Protein AF-K8PAM1-F1 (afdb_monomer_lite)

Radius of gyration: 13.12 Å; chains: 1; bounding box: 35×28×33 Å

Sequence (93 aa):
MTRKFITDLFTGKEHQSFTSREELIRAITANGFAPDTVHEVEAPAICNDVTDDIAWGVVEFRRADGDDLTDLERDFVEQTIGIEAARSSMEAA

Secondary structure (DSSP, 8-state):
---EEEEEETTEEEEEEESSHHHHHHHHHHHT---SEEEEEEETTEEEE-HHHHHHHHHHHHHHHTPPPPHHHHHHHHHHH-HHHHHHHHTT-

Structure (mmCIF, N/CA/C/O backbone):
data_AF-K8PAM1-F1
#
_entry.id   AF-K8PAM1-F1
#
loop_
_atom_site.group_PDB
_atom_site.id
_atom_site.type_symbol
_atom_site.label_atom_id
_atom_site.label_alt_id
_atom_site.label_comp_id
_atom_site.label_asym_id
_atom_site.label_entity_id
_atom_site.label_seq_id
_atom_site.pdbx_PDB_ins_code
_atom_site.Cartn_x
_atom_site.Cartn_y
_atom_site.Cartn_z
_atom_site.occupancy
_atom_site.B_iso_or_equiv
_atom_site.auth_seq_id
_atom_site.auth_comp_id
_atom_site.auth_asym_id
_atom_site.auth_atom_id
_atom_site.pdbx_PDB_model_num
ATOM 1 N N . MET A 1 1 ? 22.719 -1.855 -4.683 1.00 57.03 1 MET A N 1
ATOM 2 C CA . MET A 1 1 ? 21.731 -1.015 -5.393 1.00 57.03 1 MET A CA 1
ATOM 3 C C . MET A 1 1 ? 20.612 -0.722 -4.416 1.00 57.03 1 MET A C 1
ATOM 5 O O . MET A 1 1 ? 20.211 -1.641 -3.715 1.00 57.03 1 MET A O 1
ATOM 9 N N . THR A 1 2 ? 20.181 0.532 -4.300 1.00 57.97 2 THR A N 1
ATOM 10 C CA . THR A 1 2 ? 19.090 0.916 -3.392 1.00 57.97 2 THR A CA 1
ATOM 11 C C . THR A 1 2 ? 17.773 0.720 -4.131 1.00 57.97 2 THR A C 1
ATOM 13 O O . THR A 1 2 ? 17.551 1.400 -5.132 1.00 57.97 2 THR A O 1
ATOM 16 N N . ARG A 1 3 ? 16.944 -0.223 -3.673 1.00 72.25 3 ARG A N 1
ATOM 17 C CA . ARG A 1 3 ? 15.568 -0.403 -4.158 1.00 72.25 3 ARG A CA 1
ATOM 18 C C . ARG A 1 3 ? 14.773 0.872 -3.881 1.00 72.25 3 ARG A C 1
ATOM 20 O O . ARG A 1 3 ? 14.951 1.478 -2.825 1.00 72.25 3 ARG A O 1
ATOM 27 N N . LYS A 1 4 ? 13.953 1.308 -4.835 1.00 81.56 4 LYS A N 1
ATOM 28 C CA . LYS A 1 4 ? 13.082 2.482 -4.687 1.00 81.56 4 LYS A CA 1
ATOM 29 C C . LYS A 1 4 ? 11.655 2.101 -5.036 1.00 81.56 4 LYS A C 1
ATOM 31 O O . LYS A 1 4 ? 11.456 1.344 -5.975 1.00 81.56 4 LYS A O 1
ATOM 36 N N . PHE A 1 5 ? 10.689 2.661 -4.325 1.00 80.38 5 PHE A N 1
ATOM 37 C CA . PHE A 1 5 ? 9.271 2.510 -4.633 1.00 80.38 5 PHE A CA 1
ATOM 38 C C . PHE A 1 5 ? 8.760 3.831 -5.183 1.00 80.38 5 PHE A C 1
ATOM 40 O O . PHE A 1 5 ? 9.028 4.879 -4.599 1.00 80.38 5 PHE A O 1
ATOM 47 N N . ILE A 1 6 ? 8.078 3.791 -6.317 1.00 82.25 6 ILE A N 1
ATOM 48 C CA . ILE A 1 6 ? 7.451 4.951 -6.942 1.00 82.25 6 ILE A CA 1
ATOM 49 C C . ILE A 1 6 ? 5.954 4.706 -6.936 1.00 82.25 6 ILE A C 1
ATOM 51 O O . ILE A 1 6 ? 5.507 3.619 -7.287 1.00 82.25 6 ILE A O 1
ATOM 55 N N . THR A 1 7 ? 5.201 5.707 -6.519 1.00 79.56 7 THR A N 1
ATOM 56 C CA . THR A 1 7 ? 3.745 5.636 -6.432 1.00 79.56 7 THR A CA 1
ATOM 57 C C . THR A 1 7 ? 3.109 6.644 -7.369 1.00 79.56 7 THR A C 1
ATOM 59 O O . THR A 1 7 ? 3.561 7.796 -7.408 1.00 79.56 7 THR A O 1
ATOM 62 N N . ASP A 1 8 ? 2.026 6.244 -8.021 1.00 74.00 8 ASP A N 1
ATOM 63 C CA . ASP A 1 8 ? 1.140 7.156 -8.742 1.00 74.00 8 ASP A CA 1
ATOM 64 C C . ASP A 1 8 ? -0.104 7.431 -7.884 1.00 74.00 8 ASP A C 1
ATOM 66 O O . ASP A 1 8 ? -0.621 6.527 -7.233 1.00 74.00 8 ASP A O 1
ATOM 70 N N . LEU A 1 9 ? -0.562 8.685 -7.837 1.00 57.50 9 LEU A N 1
ATOM 71 C CA . LEU A 1 9 ? -1.769 9.104 -7.111 1.00 57.50 9 LEU A CA 1
ATOM 72 C C . LEU A 1 9 ? -2.871 9.504 -8.106 1.00 57.50 9 LEU A C 1
ATOM 74 O O . LEU A 1 9 ? -2.582 10.220 -9.075 1.00 57.50 9 LEU A O 1
ATOM 78 N N . PHE A 1 10 ? -4.129 9.125 -7.844 1.00 48.50 10 PHE A N 1
ATOM 79 C CA . PHE A 1 10 ? -5.278 9.446 -8.702 1.00 48.50 10 PHE A CA 1
ATOM 80 C C . PHE A 1 10 ? -5.300 10.925 -9.132 1.00 48.50 10 PHE A C 1
ATOM 82 O O . PHE A 1 10 ? -5.391 11.860 -8.336 1.00 48.50 10 PHE A O 1
ATOM 89 N N . THR A 1 11 ? -5.293 11.142 -10.451 1.00 44.09 11 THR A N 1
ATOM 90 C CA . THR A 1 11 ? -5.501 12.422 -11.170 1.00 44.09 11 THR A CA 1
ATOM 91 C C . THR A 1 11 ? -4.493 13.566 -10.979 1.00 44.09 11 THR A C 1
ATOM 93 O O . THR A 1 11 ? -4.691 14.640 -11.555 1.00 44.09 11 THR A O 1
ATOM 96 N N . GLY A 1 12 ? -3.360 13.356 -10.311 1.00 43.69 12 GLY A N 1
ATOM 97 C CA . GLY A 1 12 ? -2.294 14.358 -10.212 1.00 43.69 12 GLY A CA 1
ATOM 98 C C . GLY A 1 12 ? -0.937 13.719 -10.456 1.00 43.69 12 GLY A C 1
ATOM 99 O O . GLY A 1 12 ? -0.567 12.805 -9.742 1.00 43.69 12 GLY A O 1
ATOM 100 N N . LYS A 1 13 ? -0.187 14.195 -11.456 1.00 50.75 13 LYS A N 1
ATOM 101 C CA . LYS A 1 13 ? 1.121 13.671 -11.917 1.00 50.75 13 LYS A CA 1
ATOM 102 C C . LYS A 1 13 ? 2.272 13.775 -10.891 1.00 50.75 13 LYS A C 1
ATOM 104 O O . LYS A 1 13 ? 3.426 13.964 -11.275 1.00 50.75 13 LYS A O 1
ATOM 109 N N . GLU A 1 14 ? 1.974 13.748 -9.600 1.00 60.56 14 GLU A N 1
ATOM 110 C CA . GLU A 1 14 ? 2.955 13.804 -8.528 1.00 60.56 14 GLU A CA 1
ATOM 111 C C . GLU A 1 14 ? 3.393 12.387 -8.173 1.00 60.56 14 GLU A C 1
ATOM 113 O O . GLU A 1 14 ? 2.732 11.669 -7.430 1.00 60.56 14 GLU A O 1
ATOM 118 N N . HIS A 1 15 ? 4.539 11.993 -8.721 1.00 68.50 15 HIS A N 1
ATOM 119 C CA . HIS A 1 15 ? 5.225 10.782 -8.301 1.00 68.50 15 HIS A CA 1
ATOM 120 C C . HIS A 1 15 ? 5.918 11.048 -6.963 1.00 68.50 15 HIS A C 1
ATOM 122 O O . HIS A 1 15 ? 6.824 11.885 -6.886 1.00 68.50 15 HIS A O 1
ATOM 128 N N . GLN A 1 16 ? 5.532 10.318 -5.918 1.00 78.94 16 GLN A N 1
ATOM 129 C CA . GLN A 1 16 ? 6.340 10.224 -4.703 1.00 78.94 16 GLN A CA 1
ATOM 130 C C . GLN A 1 16 ? 7.265 9.014 -4.793 1.00 78.94 16 GLN A C 1
ATOM 132 O O . GLN A 1 16 ? 6.910 7.970 -5.340 1.00 78.94 16 GLN A O 1
ATOM 137 N N . SER A 1 17 ? 8.485 9.180 -4.283 1.00 83.12 17 SER A N 1
ATOM 138 C CA . SER A 1 17 ? 9.479 8.114 -4.238 1.00 83.12 17 SER A CA 1
ATOM 139 C C . SER A 1 17 ? 9.832 7.783 -2.799 1.00 83.12 17 SER A C 1
ATOM 141 O O . SER A 1 17 ? 10.250 8.671 -2.057 1.00 83.12 17 SER A O 1
ATOM 143 N N . PHE A 1 18 ? 9.765 6.506 -2.457 1.00 86.12 18 PHE A N 1
ATOM 144 C CA . PHE A 1 18 ? 10.134 5.967 -1.157 1.00 86.12 18 PHE A CA 1
ATOM 145 C C . PHE A 1 18 ? 11.384 5.103 -1.287 1.00 86.12 18 PHE A C 1
ATOM 147 O O . PHE A 1 18 ? 11.651 4.493 -2.330 1.00 86.12 18 PHE A O 1
ATOM 154 N N . THR A 1 19 ? 12.180 5.054 -0.224 1.00 86.19 19 THR A N 1
ATOM 155 C CA . THR A 1 19 ? 13.451 4.312 -0.209 1.00 86.19 19 THR A CA 1
ATOM 156 C C . THR A 1 19 ? 13.331 2.932 0.429 1.00 86.19 19 THR A C 1
ATOM 158 O O . THR A 1 19 ? 14.266 2.135 0.362 1.00 86.19 19 THR A O 1
ATOM 161 N N . SER A 1 20 ? 12.174 2.626 1.022 1.00 87.00 20 SER A N 1
ATOM 162 C CA . SER A 1 20 ? 11.853 1.309 1.562 1.00 87.00 20 SER A CA 1
ATOM 163 C C . SER A 1 20 ? 10.348 1.037 1.549 1.00 87.00 20 SER A C 1
ATOM 165 O O . SER A 1 20 ? 9.537 1.962 1.557 1.00 87.00 20 SER A O 1
ATOM 167 N N . ARG A 1 21 ? 9.982 -0.251 1.576 1.00 86.62 21 ARG A N 1
ATOM 168 C CA . ARG A 1 21 ? 8.588 -0.709 1.695 1.00 86.62 21 ARG A CA 1
ATOM 169 C C . ARG A 1 21 ? 7.941 -0.226 2.996 1.00 86.62 21 ARG A C 1
ATOM 171 O O . ARG A 1 21 ? 6.793 0.196 2.989 1.00 86.62 21 ARG A O 1
ATOM 178 N N . GLU A 1 22 ? 8.683 -0.263 4.099 1.00 87.75 22 GLU A N 1
ATOM 179 C CA . GLU A 1 22 ? 8.180 0.160 5.409 1.00 87.75 22 GLU A CA 1
ATOM 180 C C . GLU A 1 22 ? 7.848 1.658 5.440 1.00 87.75 22 GLU A C 1
ATOM 182 O O . GLU A 1 22 ? 6.825 2.054 5.990 1.00 87.75 22 GLU A O 1
ATOM 187 N N . GLU A 1 23 ? 8.682 2.490 4.812 1.00 88.25 23 GLU A N 1
ATOM 188 C CA . GLU A 1 23 ? 8.436 3.929 4.684 1.00 88.25 23 GLU A CA 1
ATOM 189 C C . GLU A 1 23 ? 7.141 4.212 3.911 1.00 88.25 23 GLU A C 1
ATOM 191 O O . GLU A 1 23 ? 6.333 5.024 4.357 1.00 88.25 23 GLU A O 1
ATOM 196 N N . LEU A 1 24 ? 6.914 3.498 2.804 1.00 88.06 24 LEU A N 1
ATOM 197 C CA . LEU A 1 24 ? 5.688 3.605 2.015 1.00 88.06 24 LEU A CA 1
ATOM 198 C C . LEU A 1 24 ? 4.451 3.175 2.816 1.00 88.06 24 LEU A C 1
ATOM 200 O O . LEU A 1 24 ? 3.476 3.919 2.871 1.00 88.06 24 LEU A O 1
ATOM 204 N N . ILE A 1 25 ? 4.492 2.012 3.474 1.00 87.56 25 ILE A N 1
ATOM 205 C CA . ILE A 1 25 ? 3.363 1.526 4.286 1.00 87.56 25 ILE A CA 1
ATOM 206 C C . ILE A 1 25 ? 3.041 2.528 5.396 1.00 87.56 25 ILE A C 1
ATOM 208 O O . ILE A 1 25 ? 1.883 2.885 5.579 1.00 87.56 25 ILE A O 1
ATOM 212 N N . ARG A 1 26 ? 4.056 3.055 6.090 1.00 86.81 26 ARG A N 1
ATOM 213 C CA . ARG A 1 26 ? 3.851 4.096 7.107 1.00 86.81 26 ARG A CA 1
ATOM 214 C C . ARG A 1 26 ? 3.280 5.381 6.518 1.00 86.81 26 ARG A C 1
ATOM 216 O O . ARG A 1 26 ? 2.481 6.032 7.178 1.00 86.81 26 ARG A O 1
ATOM 223 N N . ALA A 1 27 ? 3.682 5.778 5.312 1.00 85.31 27 ALA A N 1
ATOM 224 C CA . ALA A 1 27 ? 3.115 6.954 4.660 1.00 85.31 27 ALA A CA 1
ATOM 225 C C . ALA A 1 27 ? 1.621 6.762 4.363 1.00 85.31 27 ALA A C 1
ATOM 227 O O . ALA A 1 27 ? 0.838 7.671 4.644 1.00 85.31 27 ALA A O 1
ATOM 228 N N . ILE A 1 28 ? 1.237 5.570 3.888 1.00 85.31 28 ILE A N 1
ATOM 229 C CA . ILE A 1 28 ? -0.162 5.181 3.677 1.00 85.31 28 ILE A CA 1
ATOM 230 C C . ILE A 1 28 ? -0.941 5.283 4.989 1.00 85.31 28 ILE A C 1
ATOM 232 O O . ILE A 1 28 ? -1.937 6.005 5.067 1.00 85.31 28 ILE A O 1
ATOM 236 N N . THR A 1 29 ? -0.437 4.635 6.042 1.00 82.88 29 THR A N 1
ATOM 237 C CA . THR A 1 29 ? -1.187 4.468 7.291 1.00 82.88 29 THR A CA 1
ATOM 238 C C . THR A 1 29 ? -1.178 5.686 8.215 1.00 82.88 29 THR A C 1
ATOM 240 O O . THR A 1 29 ? -2.118 5.880 8.987 1.00 82.88 29 THR A O 1
ATOM 243 N N . ALA A 1 30 ? -0.148 6.536 8.150 1.00 82.38 30 ALA A N 1
ATOM 244 C CA . ALA A 1 30 ? -0.011 7.701 9.028 1.00 82.38 30 ALA A CA 1
ATOM 245 C C . ALA A 1 30 ? -0.570 9.002 8.432 1.00 82.38 30 ALA A C 1
ATOM 247 O O . ALA A 1 30 ? -1.032 9.857 9.185 1.00 82.38 30 ALA A O 1
ATOM 248 N N . ASN A 1 31 ? -0.513 9.177 7.106 1.00 70.06 31 ASN A N 1
ATOM 249 C CA . ASN A 1 31 ? -0.832 10.457 6.459 1.00 70.06 31 ASN A CA 1
ATOM 250 C C . ASN A 1 31 ? -2.101 10.423 5.592 1.00 70.06 31 ASN A C 1
ATOM 252 O O . ASN A 1 31 ? -2.429 11.441 4.984 1.00 70.06 31 ASN A O 1
ATOM 256 N N . GLY A 1 32 ? -2.811 9.289 5.520 1.00 67.69 32 GLY A N 1
ATOM 257 C CA . GLY A 1 32 ? -3.988 9.147 4.653 1.00 67.69 32 GLY A CA 1
ATOM 258 C C . GLY A 1 32 ? -3.620 9.191 3.168 1.00 67.69 32 GLY A C 1
ATOM 259 O O . GLY A 1 32 ? -4.300 9.828 2.368 1.00 67.69 32 GLY A O 1
ATOM 260 N N . PHE A 1 33 ? -2.497 8.567 2.819 1.00 76.38 33 PHE A N 1
ATOM 261 C CA . PHE A 1 33 ? -1.976 8.493 1.459 1.00 76.38 33 PHE A CA 1
ATOM 262 C C . PHE A 1 33 ? -2.456 7.190 0.804 1.00 76.38 33 PHE A C 1
ATOM 264 O O . PHE A 1 33 ? -2.176 6.116 1.318 1.00 76.38 33 PHE A O 1
ATOM 271 N N . ALA A 1 34 ? -3.170 7.266 -0.318 1.00 77.25 34 ALA A N 1
ATOM 272 C CA . ALA A 1 34 ? -3.690 6.097 -1.031 1.00 77.25 34 ALA A CA 1
ATOM 273 C C . ALA A 1 34 ? -3.140 6.095 -2.467 1.00 77.25 34 ALA A C 1
ATOM 275 O O . ALA A 1 34 ? -3.612 6.888 -3.283 1.00 77.25 34 ALA A O 1
ATOM 276 N N . PRO A 1 35 ? -2.097 5.298 -2.765 1.00 79.00 35 PRO A N 1
ATOM 277 C CA . PRO A 1 35 ? -1.561 5.192 -4.116 1.00 79.00 35 PRO A CA 1
ATOM 278 C C . PRO A 1 35 ? -2.484 4.358 -5.011 1.00 79.00 35 PRO A C 1
ATOM 280 O O . PRO A 1 35 ? -3.089 3.401 -4.544 1.00 79.00 35 PRO A O 1
ATOM 283 N N . ASP A 1 36 ? -2.535 4.675 -6.302 1.00 79.38 36 ASP A N 1
ATOM 284 C CA . ASP A 1 36 ? -3.265 3.877 -7.300 1.00 79.38 36 ASP A CA 1
ATOM 285 C C . ASP A 1 36 ? -2.437 2.660 -7.702 1.00 79.38 36 ASP A C 1
ATOM 287 O O . ASP A 1 36 ? -2.921 1.534 -7.764 1.00 79.38 36 ASP A O 1
ATOM 291 N N . THR A 1 37 ? -1.162 2.917 -7.993 1.00 82.31 37 THR A N 1
ATOM 292 C CA . THR A 1 37 ? -0.177 1.917 -8.381 1.00 82.31 37 THR A CA 1
ATOM 293 C C . THR A 1 37 ? 1.114 2.156 -7.623 1.00 82.31 37 THR A C 1
ATOM 295 O O . THR A 1 37 ? 1.520 3.292 -7.342 1.00 82.31 37 THR A O 1
ATOM 298 N N . VAL A 1 38 ? 1.787 1.058 -7.296 1.00 86.00 38 VAL A N 1
ATOM 299 C CA . VAL A 1 38 ? 3.113 1.064 -6.700 1.00 86.00 38 VAL A CA 1
ATOM 300 C C . VAL A 1 38 ? 4.063 0.266 -7.570 1.00 86.00 38 VAL A C 1
ATOM 302 O O . VAL A 1 38 ? 3.871 -0.916 -7.843 1.00 86.00 38 VAL A O 1
ATOM 305 N N . HIS A 1 39 ? 5.159 0.913 -7.928 1.00 87.25 39 HIS A N 1
ATOM 306 C CA . HIS A 1 39 ? 6.217 0.350 -8.735 1.00 87.25 39 HIS A CA 1
ATOM 307 C C . HIS A 1 39 ? 7.513 0.228 -7.936 1.00 87.25 39 HIS A C 1
ATOM 309 O O . HIS A 1 39 ? 8.068 1.226 -7.474 1.00 87.25 39 HIS A O 1
ATOM 315 N N . GLU A 1 40 ? 8.040 -0.988 -7.801 1.00 88.38 40 GLU A N 1
ATOM 316 C CA . GLU A 1 40 ? 9.387 -1.216 -7.283 1.00 88.38 40 GLU A CA 1
ATOM 317 C C . GLU A 1 40 ? 10.408 -1.118 -8.421 1.00 88.38 40 GLU A C 1
ATOM 319 O O . GLU A 1 40 ? 10.379 -1.876 -9.392 1.00 88.38 40 GLU A O 1
ATOM 324 N N . VAL A 1 41 ? 11.347 -0.189 -8.276 1.00 84.94 41 VAL A N 1
ATOM 325 C CA . VAL A 1 41 ? 12.461 0.033 -9.193 1.00 84.94 41 VAL A CA 1
ATOM 326 C C . VAL A 1 41 ? 13.725 -0.567 -8.588 1.00 84.94 41 VAL A C 1
ATOM 328 O O . VAL A 1 41 ? 14.334 -0.005 -7.670 1.00 84.94 41 VAL A O 1
ATOM 331 N N . GLU A 1 42 ? 14.150 -1.707 -9.128 1.00 77.44 42 GLU A N 1
ATOM 332 C CA . GLU A 1 42 ? 15.420 -2.343 -8.756 1.00 77.44 42 GLU A CA 1
ATOM 333 C C . GLU A 1 42 ? 16.599 -1.775 -9.564 1.00 77.44 42 GLU A C 1
ATOM 335 O O . GLU A 1 42 ? 17.714 -1.638 -9.053 1.00 77.44 42 GLU A O 1
ATOM 340 N N . ALA A 1 43 ? 16.346 -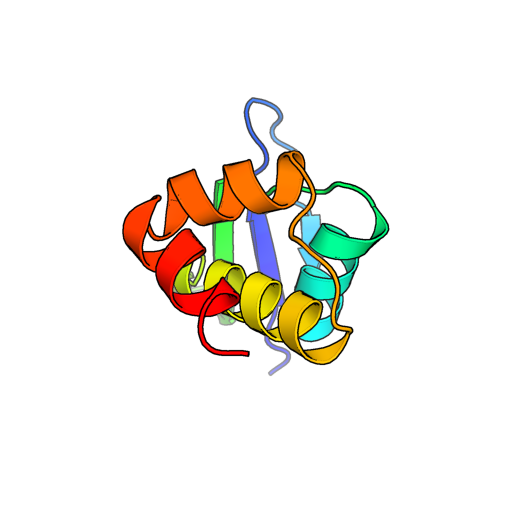1.401 -10.822 1.00 73.50 43 ALA A N 1
ATOM 341 C CA . AL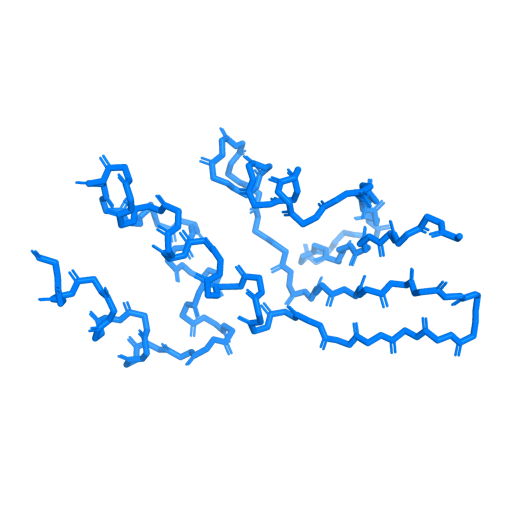A A 1 43 ? 17.300 -0.782 -11.737 1.00 73.50 43 ALA A CA 1
ATOM 342 C C . ALA A 1 43 ? 16.559 0.118 -12.746 1.00 73.50 43 ALA A C 1
ATOM 344 O O . ALA A 1 43 ? 15.367 -0.078 -12.954 1.00 73.50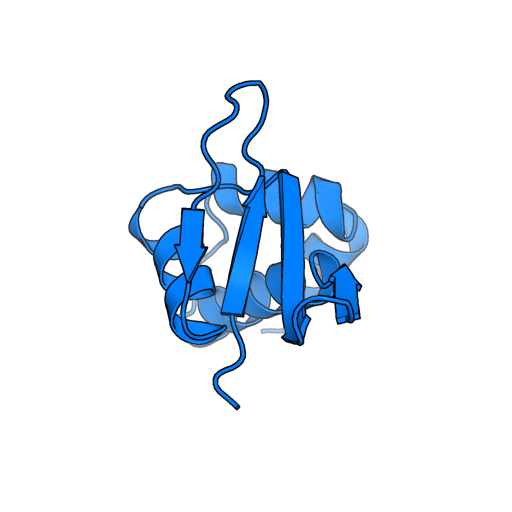 43 ALA A O 1
ATOM 345 N N . PRO A 1 44 ? 17.231 1.055 -13.446 1.00 67.38 44 PRO A N 1
ATOM 346 C CA . PRO A 1 44 ? 16.573 1.992 -14.371 1.00 67.38 44 PRO A CA 1
ATOM 347 C C . PRO A 1 44 ? 15.722 1.359 -15.487 1.00 67.38 44 PRO A C 1
ATOM 349 O O . PRO A 1 44 ? 14.925 2.056 -16.101 1.00 67.38 44 PRO A O 1
ATOM 352 N N . ALA A 1 45 ? 15.903 0.066 -15.766 1.00 70.81 45 ALA A N 1
ATOM 353 C CA . ALA A 1 45 ? 15.149 -0.687 -16.769 1.00 70.81 45 ALA A CA 1
ATOM 354 C C . ALA A 1 45 ? 14.293 -1.825 -16.176 1.00 70.81 45 ALA A C 1
ATOM 356 O O . ALA A 1 45 ? 13.666 -2.559 -16.934 1.00 70.81 45 ALA A O 1
ATOM 357 N N . ILE A 1 46 ? 14.292 -2.001 -14.849 1.00 76.38 46 ILE A N 1
ATOM 358 C CA . ILE A 1 46 ? 13.547 -3.058 -14.156 1.00 76.38 46 ILE A CA 1
ATOM 359 C C . ILE A 1 46 ? 12.581 -2.385 -13.188 1.00 76.38 46 ILE A C 1
ATOM 361 O O . ILE A 1 46 ? 12.999 -1.802 -12.185 1.00 76.38 46 ILE A O 1
ATOM 365 N N . CYS A 1 47 ? 11.302 -2.473 -13.533 1.00 83.19 47 CYS A N 1
ATOM 366 C CA . CYS A 1 47 ? 10.186 -1.926 -12.788 1.00 83.19 47 CYS A CA 1
ATOM 367 C C . CYS A 1 47 ? 9.149 -3.038 -12.614 1.00 83.19 47 CYS A C 1
ATOM 369 O O . CYS A 1 47 ? 8.703 -3.604 -13.614 1.00 83.19 47 CYS A O 1
ATOM 371 N N . ASN A 1 48 ? 8.803 -3.355 -11.369 1.00 85.12 48 ASN A N 1
ATOM 372 C CA . ASN A 1 48 ? 7.783 -4.346 -11.041 1.00 85.12 48 ASN A CA 1
ATOM 373 C C . ASN A 1 48 ? 6.582 -3.636 -10.426 1.00 85.12 48 ASN A C 1
ATOM 375 O O . ASN A 1 48 ? 6.752 -2.805 -9.536 1.00 85.12 48 ASN A O 1
ATOM 379 N N . ASP A 1 49 ? 5.379 -3.963 -10.886 1.00 87.19 49 ASP A N 1
ATOM 380 C CA . ASP A 1 49 ? 4.163 -3.604 -10.163 1.00 87.19 49 ASP A CA 1
ATOM 381 C C . ASP A 1 49 ? 4.088 -4.456 -8.890 1.00 87.19 49 ASP A C 1
ATOM 383 O O . ASP A 1 49 ? 4.134 -5.685 -8.950 1.00 87.19 49 ASP A O 1
ATOM 387 N N . VAL A 1 50 ? 4.063 -3.783 -7.746 1.00 88.75 50 VAL A N 1
ATOM 388 C CA . VAL A 1 50 ? 4.026 -4.383 -6.409 1.00 88.75 50 VAL A CA 1
ATOM 389 C C . VAL A 1 50 ? 2.825 -3.869 -5.617 1.00 88.75 50 VAL A C 1
ATOM 391 O O . VAL A 1 50 ? 2.831 -3.933 -4.390 1.00 88.75 50 VAL A O 1
ATOM 394 N N . THR A 1 51 ? 1.812 -3.323 -6.292 1.00 88.75 51 THR A N 1
ATOM 395 C CA . THR A 1 51 ? 0.649 -2.697 -5.646 1.00 88.75 51 THR A CA 1
ATOM 396 C C . THR A 1 51 ? -0.046 -3.675 -4.696 1.00 88.75 51 THR A C 1
ATOM 398 O O . THR A 1 51 ? -0.227 -3.353 -3.521 1.00 88.75 51 THR A O 1
ATOM 401 N N . ASP A 1 52 ? -0.306 -4.904 -5.152 1.00 86.44 52 ASP A N 1
ATOM 402 C CA . ASP A 1 52 ? -0.906 -5.978 -4.349 1.00 86.44 52 ASP A CA 1
ATOM 403 C C . ASP A 1 52 ? -0.087 -6.295 -3.092 1.00 86.44 52 ASP A C 1
ATOM 405 O O . ASP A 1 52 ? -0.630 -6.364 -1.989 1.00 86.44 52 ASP A O 1
ATOM 409 N N . ASP A 1 53 ? 1.233 -6.442 -3.235 1.00 86.69 53 ASP A N 1
ATOM 410 C CA . ASP A 1 53 ? 2.135 -6.707 -2.111 1.00 86.69 53 ASP A CA 1
ATOM 411 C C . ASP A 1 53 ? 2.076 -5.593 -1.055 1.00 86.69 53 ASP A C 1
ATOM 413 O O . ASP A 1 53 ? 2.190 -5.850 0.146 1.00 86.69 53 ASP A O 1
ATOM 417 N N . ILE A 1 54 ? 1.944 -4.339 -1.493 1.00 89.69 54 ILE A N 1
ATOM 418 C CA . ILE A 1 54 ? 1.847 -3.190 -0.590 1.00 89.69 54 ILE A CA 1
ATOM 419 C C . ILE A 1 54 ? 0.486 -3.149 0.097 1.00 89.69 54 ILE A C 1
ATOM 421 O O . ILE A 1 54 ? 0.445 -2.912 1.304 1.00 89.69 54 ILE A O 1
ATOM 425 N N . ALA A 1 55 ? -0.603 -3.424 -0.624 1.00 88.19 55 ALA A N 1
ATOM 426 C CA . ALA A 1 55 ? -1.933 -3.543 -0.033 1.00 88.19 55 ALA A CA 1
ATOM 427 C C . ALA A 1 55 ? -1.953 -4.606 1.075 1.00 88.19 55 ALA A C 1
ATOM 429 O O . ALA A 1 55 ? -2.435 -4.336 2.177 1.00 88.19 55 ALA A O 1
ATOM 430 N N . TRP A 1 56 ? -1.328 -5.765 0.844 1.00 87.75 56 TRP A N 1
ATOM 431 C CA . TRP A 1 56 ? -1.136 -6.778 1.884 1.00 87.75 56 TRP A CA 1
ATOM 432 C C . TRP A 1 56 ? -0.331 -6.261 3.077 1.00 87.75 56 TRP A C 1
ATOM 434 O O . TRP A 1 56 ? -0.744 -6.450 4.220 1.00 87.75 56 TRP A O 1
ATOM 444 N N . GLY A 1 57 ? 0.763 -5.539 2.831 1.00 88.44 57 GLY A N 1
ATOM 445 C CA . GLY A 1 57 ? 1.567 -4.942 3.897 1.00 88.44 57 GLY A CA 1
ATOM 446 C C . GLY A 1 57 ? 0.801 -3.937 4.769 1.00 88.44 57 GLY A C 1
ATOM 447 O O . GLY A 1 57 ? 1.037 -3.873 5.974 1.00 88.44 57 GLY A O 1
ATOM 448 N N . VAL A 1 58 ? -0.140 -3.179 4.196 1.00 87.50 58 VAL A N 1
ATOM 449 C CA . VAL A 1 58 ? -1.020 -2.260 4.946 1.00 87.50 58 VAL A CA 1
ATOM 450 C C . VAL A 1 58 ? -1.970 -3.034 5.863 1.00 87.50 58 VAL A C 1
ATOM 452 O O . VAL A 1 58 ? -2.106 -2.686 7.039 1.00 87.50 58 VAL A O 1
ATOM 455 N N . VAL A 1 59 ? -2.580 -4.111 5.358 1.00 86.88 59 VAL A N 1
ATOM 456 C CA . VAL A 1 59 ? -3.452 -4.994 6.151 1.00 86.88 59 VAL A CA 1
ATOM 457 C C . VAL A 1 59 ? -2.680 -5.629 7.307 1.00 86.88 59 VAL A C 1
ATOM 459 O O . VAL A 1 59 ? -3.132 -5.590 8.451 1.00 86.88 59 VAL A O 1
ATOM 462 N N . GLU A 1 60 ? -1.497 -6.184 7.033 1.00 87.50 60 GLU A N 1
ATOM 463 C CA . GLU A 1 60 ? -0.646 -6.798 8.058 1.00 87.50 60 GLU A CA 1
ATOM 464 C C . GLU A 1 60 ? -0.215 -5.789 9.128 1.00 87.50 60 GLU A C 1
ATOM 466 O O . GLU A 1 60 ? -0.208 -6.123 10.315 1.00 87.50 60 GLU A O 1
ATOM 471 N N . PHE A 1 61 ? 0.098 -4.552 8.729 1.00 88.00 61 PHE A N 1
ATOM 472 C CA . PHE A 1 61 ? 0.469 -3.486 9.655 1.00 88.00 61 PHE A CA 1
ATOM 473 C C . PHE A 1 61 ? -0.668 -3.155 10.630 1.00 88.00 61 PHE A C 1
ATOM 475 O O . PHE A 1 61 ? -0.454 -3.169 11.840 1.00 88.00 61 PHE A O 1
ATOM 482 N N . ARG A 1 62 ? -1.884 -2.910 10.122 1.00 86.81 62 ARG A N 1
ATOM 483 C CA . ARG A 1 62 ? -3.060 -2.603 10.959 1.00 86.81 62 ARG A CA 1
ATOM 484 C C . ARG A 1 62 ? -3.427 -3.758 11.882 1.00 86.81 62 ARG A C 1
ATOM 486 O O . ARG A 1 62 ? -3.644 -3.553 13.073 1.00 86.81 62 ARG A O 1
ATOM 493 N 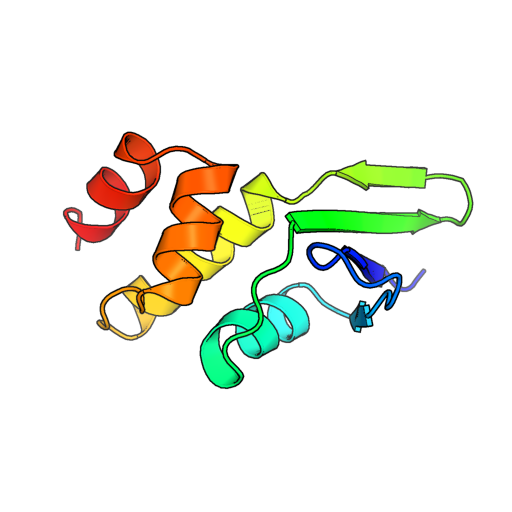N . ARG A 1 63 ? -3.371 -4.988 11.364 1.00 85.06 63 ARG A N 1
ATOM 494 C CA . ARG A 1 63 ? -3.587 -6.198 12.163 1.00 85.06 63 ARG A CA 1
ATOM 495 C C . ARG A 1 63 ? -2.574 -6.340 13.301 1.00 85.06 63 ARG A C 1
ATOM 497 O O . ARG A 1 63 ? -2.953 -6.763 14.388 1.00 85.06 63 ARG A O 1
ATOM 504 N N . ALA A 1 64 ? -1.305 -6.010 13.065 1.00 86.12 64 ALA A N 1
ATOM 505 C CA . ALA A 1 64 ? -0.274 -6.052 14.101 1.00 86.12 64 ALA A CA 1
ATOM 506 C C . ALA A 1 64 ? -0.485 -4.987 15.192 1.00 86.12 64 ALA A C 1
ATOM 508 O O . ALA A 1 64 ? -0.124 -5.231 16.343 1.00 86.12 64 ALA A O 1
ATOM 509 N N . ASP A 1 65 ? -1.080 -3.844 14.840 1.00 85.50 65 ASP A N 1
ATOM 510 C CA . ASP A 1 65 ? -1.440 -2.771 15.778 1.00 85.50 65 ASP A CA 1
ATOM 511 C C .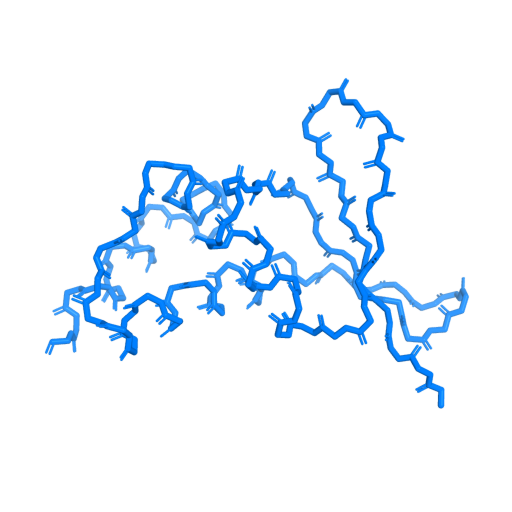 ASP A 1 65 ? -2.752 -3.069 16.537 1.00 85.50 65 ASP A C 1
ATOM 513 O O . ASP A 1 65 ? -2.985 -2.544 17.624 1.00 85.50 65 ASP A O 1
ATOM 517 N N . GLY A 1 66 ? -3.583 -3.974 16.004 1.00 84.62 66 GLY A N 1
ATOM 518 C CA . GLY A 1 66 ? -4.897 -4.326 16.555 1.00 84.62 66 GLY A CA 1
ATOM 519 C C . GLY A 1 66 ? -6.010 -3.351 16.163 1.00 84.62 66 GLY A C 1
ATOM 520 O O . GLY A 1 66 ? -7.082 -3.381 16.767 1.00 84.62 66 GLY A O 1
ATOM 521 N N . ASP A 1 67 ? -5.753 -2.512 15.161 1.00 84.00 67 ASP A N 1
ATOM 522 C CA . ASP A 1 67 ? -6.664 -1.482 14.674 1.00 84.00 67 ASP A CA 1
ATOM 523 C C . ASP A 1 67 ? -7.339 -1.896 13.362 1.00 84.00 67 ASP A C 1
ATOM 525 O O . ASP A 1 67 ? -6.774 -2.622 12.540 1.00 84.00 67 ASP A O 1
ATOM 529 N N . ASP A 1 68 ? -8.542 -1.369 13.134 1.00 85.19 68 ASP A N 1
ATOM 530 C CA . ASP A 1 68 ? -9.237 -1.497 11.856 1.00 85.19 68 ASP A CA 1
ATOM 531 C C . ASP A 1 68 ? -8.612 -0.618 10.761 1.00 85.19 68 ASP A C 1
ATOM 533 O O . ASP A 1 68 ? -8.044 0.444 11.026 1.00 85.19 68 ASP A O 1
ATOM 537 N N . LEU A 1 69 ? -8.785 -1.030 9.500 1.00 84.75 69 LEU A N 1
ATOM 538 C CA . LEU A 1 69 ? -8.493 -0.173 8.348 1.00 84.75 69 LEU A CA 1
ATOM 539 C C . LEU A 1 69 ? -9.398 1.062 8.372 1.00 84.75 69 LEU A C 1
ATOM 541 O O . LEU A 1 69 ? -10.632 0.943 8.430 1.00 84.75 69 LEU A O 1
ATOM 545 N N . THR A 1 70 ? -8.778 2.232 8.239 1.00 86.56 70 THR A N 1
ATOM 546 C CA . THR A 1 70 ? -9.468 3.494 7.953 1.00 86.56 70 THR A CA 1
ATOM 547 C C . THR A 1 70 ? -10.150 3.439 6.585 1.00 86.56 70 THR A C 1
ATOM 549 O O . THR A 1 70 ? -9.813 2.605 5.747 1.00 86.56 70 THR A O 1
ATOM 552 N N . ASP A 1 71 ? -11.092 4.347 6.325 1.00 84.50 71 ASP A N 1
ATOM 553 C CA . ASP A 1 71 ? -11.839 4.364 5.060 1.00 84.50 71 ASP A CA 1
ATOM 554 C C . ASP A 1 71 ? -10.927 4.480 3.826 1.00 84.50 71 ASP A C 1
ATOM 556 O O . ASP A 1 71 ? -11.172 3.814 2.825 1.00 84.50 71 ASP A O 1
ATOM 560 N N . LEU A 1 72 ? -9.847 5.267 3.906 1.00 84.06 72 LEU A N 1
ATOM 561 C CA . LEU A 1 72 ? -8.889 5.440 2.805 1.00 84.06 72 LEU A CA 1
ATOM 562 C C . LEU A 1 72 ? -8.010 4.204 2.586 1.00 84.06 72 LEU A C 1
ATOM 564 O O . LEU A 1 72 ? -7.782 3.800 1.451 1.00 84.06 72 LEU A O 1
ATOM 568 N N . GLU A 1 73 ? -7.522 3.589 3.663 1.00 85.94 73 GLU A N 1
ATOM 569 C CA . GLU A 1 73 ? -6.740 2.351 3.560 1.00 85.94 73 GLU A CA 1
ATOM 570 C C . GLU A 1 73 ? -7.605 1.209 3.041 1.00 85.94 73 GLU A C 1
ATOM 572 O O . GLU A 1 73 ? -7.158 0.406 2.229 1.00 85.94 73 GLU A O 1
ATOM 577 N N . ARG A 1 74 ? -8.858 1.152 3.496 1.00 86.12 74 ARG A N 1
ATOM 578 C CA . ARG A 1 74 ? -9.842 0.190 3.023 1.00 86.12 74 ARG A CA 1
ATOM 579 C C . ARG A 1 74 ? -10.113 0.385 1.541 1.00 86.12 74 ARG A C 1
ATOM 581 O O . ARG A 1 74 ? -10.046 -0.596 0.821 1.00 86.12 74 ARG A O 1
ATOM 588 N N . ASP A 1 75 ? -10.351 1.610 1.081 1.00 84.81 75 ASP A N 1
ATOM 589 C CA . ASP A 1 75 ? -10.555 1.891 -0.344 1.00 84.81 75 ASP A CA 1
ATOM 590 C C . ASP A 1 75 ? -9.346 1.440 -1.182 1.00 84.81 75 ASP A C 1
ATOM 592 O O . ASP A 1 75 ? -9.512 0.692 -2.142 1.00 84.81 75 ASP A O 1
ATOM 596 N N . PHE A 1 76 ? -8.121 1.767 -0.755 1.00 85.19 76 PHE A N 1
ATOM 597 C CA . PHE A 1 76 ? -6.894 1.303 -1.415 1.00 85.19 76 PHE A CA 1
ATOM 598 C C . PHE A 1 76 ? -6.797 -0.231 -1.480 1.00 85.19 76 PHE A C 1
ATOM 600 O O . PHE A 1 76 ? -6.577 -0.810 -2.547 1.00 85.19 76 PHE A O 1
ATOM 607 N N . VAL A 1 77 ? -6.980 -0.910 -0.345 1.00 85.50 77 VAL A N 1
ATOM 608 C CA . VAL A 1 77 ? -6.877 -2.373 -0.259 1.00 85.50 77 VAL A CA 1
ATOM 609 C C . VAL A 1 77 ? -7.994 -3.044 -1.068 1.00 85.50 77 VAL A C 1
ATOM 611 O O . VAL A 1 77 ? -7.731 -3.987 -1.813 1.00 85.50 77 VAL A O 1
ATOM 614 N N . GLU A 1 78 ? -9.231 -2.558 -0.967 1.00 85.00 78 GLU A N 1
ATOM 615 C CA . GLU A 1 78 ? -10.388 -3.107 -1.678 1.00 85.00 78 GLU A CA 1
ATOM 616 C C . GLU A 1 78 ? -10.279 -2.912 -3.196 1.00 85.00 78 GLU A C 1
ATOM 618 O O . GLU A 1 78 ? -10.654 -3.820 -3.941 1.00 85.00 78 GLU A O 1
ATOM 623 N N . GLN A 1 79 ? -9.736 -1.782 -3.661 1.00 81.31 79 GLN A N 1
ATOM 624 C CA . GLN A 1 79 ? -9.479 -1.542 -5.085 1.00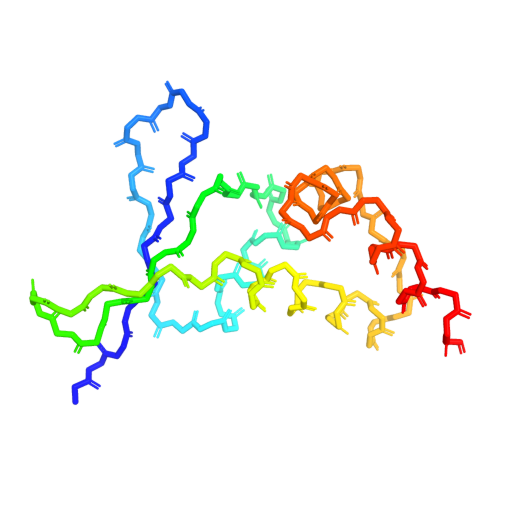 81.31 79 GLN A CA 1
ATOM 625 C C . GLN A 1 79 ? -8.340 -2.408 -5.635 1.00 81.31 79 GLN A C 1
ATOM 627 O O . GLN A 1 79 ? -8.399 -2.813 -6.795 1.00 81.31 79 GLN A O 1
ATOM 632 N N . THR A 1 80 ? -7.334 -2.709 -4.809 1.00 82.88 80 THR A N 1
ATOM 633 C CA . THR A 1 80 ? -6.133 -3.440 -5.235 1.00 82.88 80 THR A CA 1
ATOM 634 C C . THR A 1 80 ? -6.339 -4.955 -5.209 1.00 82.88 80 THR A C 1
ATOM 636 O O . THR A 1 80 ? -6.269 -5.617 -6.240 1.00 82.88 80 THR A O 1
ATOM 639 N N . ILE A 1 81 ? -6.633 -5.522 -4.034 1.00 79.94 81 ILE A N 1
ATOM 640 C CA . ILE A 1 81 ? -6.699 -6.981 -3.827 1.00 79.94 81 ILE A CA 1
ATOM 641 C C . ILE A 1 81 ? -8.137 -7.514 -3.734 1.00 79.94 81 ILE A C 1
ATOM 643 O O . ILE A 1 81 ? -8.352 -8.721 -3.603 1.00 79.94 81 ILE A O 1
ATOM 647 N N . GLY A 1 82 ? -9.134 -6.630 -3.827 1.00 74.25 82 GLY A N 1
ATOM 648 C CA . GLY A 1 82 ? -10.553 -6.967 -3.772 1.00 74.25 82 GLY A CA 1
ATOM 649 C C . GLY A 1 82 ? -11.139 -7.008 -2.354 1.00 74.25 82 GLY A C 1
ATOM 650 O O . GLY A 1 82 ? -10.481 -7.374 -1.378 1.00 74.25 82 GLY A O 1
ATOM 651 N N . ILE A 1 83 ? -12.437 -6.687 -2.256 1.00 62.28 83 ILE A N 1
ATOM 652 C CA . ILE A 1 83 ? -13.221 -6.634 -1.003 1.00 62.28 83 ILE A CA 1
ATOM 653 C C . ILE A 1 83 ? -13.120 -7.919 -0.169 1.00 62.28 83 ILE A C 1
ATOM 655 O O . ILE A 1 83 ? -13.055 -7.866 1.061 1.00 62.28 83 ILE A O 1
ATOM 659 N N . GLU A 1 84 ? -13.124 -9.084 -0.816 1.00 56.72 84 GLU A N 1
ATOM 660 C CA . GLU A 1 84 ? -13.138 -10.373 -0.115 1.00 56.72 84 GLU A CA 1
ATOM 661 C C . GLU A 1 84 ? -11.787 -10.687 0.551 1.00 56.72 84 GLU A C 1
ATOM 663 O O . GLU A 1 84 ? -11.762 -11.169 1.686 1.00 56.72 84 GLU A O 1
ATOM 668 N N . ALA A 1 85 ? -10.668 -10.337 -0.094 1.00 61.19 85 ALA A N 1
ATOM 669 C CA . ALA A 1 85 ? -9.328 -10.494 0.471 1.00 61.19 85 ALA A CA 1
ATOM 670 C C . ALA A 1 85 ? -9.079 -9.516 1.630 1.00 61.19 85 ALA A C 1
ATOM 672 O O . ALA A 1 85 ? -8.522 -9.905 2.660 1.00 61.19 85 ALA A O 1
ATOM 673 N N . ALA A 1 86 ? -9.566 -8.277 1.502 1.00 59.12 86 ALA A N 1
ATOM 674 C CA . ALA A 1 86 ? -9.489 -7.262 2.550 1.00 59.12 86 ALA A CA 1
ATOM 675 C C . ALA A 1 86 ? -10.224 -7.702 3.831 1.00 59.12 86 ALA A C 1
ATOM 677 O O . ALA A 1 86 ? -9.687 -7.605 4.935 1.00 59.12 86 ALA A O 1
ATOM 678 N N . ARG A 1 87 ? -11.443 -8.246 3.690 1.00 59.84 87 ARG A N 1
ATOM 679 C CA . ARG A 1 87 ? -12.280 -8.671 4.828 1.00 59.84 87 ARG A CA 1
ATOM 680 C C . ARG A 1 87 ? -11.781 -9.941 5.509 1.00 59.84 87 ARG A C 1
ATOM 682 O O . ARG A 1 87 ? -11.662 -9.958 6.732 1.00 59.84 87 ARG A O 1
ATOM 689 N N . SER A 1 88 ? -11.434 -10.974 4.735 1.00 59.06 88 SER A N 1
ATOM 690 C CA . SER A 1 88 ? -10.993 -12.266 5.289 1.00 59.06 88 SER A CA 1
ATOM 691 C C . SER A 1 88 ? -9.706 -12.163 6.117 1.00 59.06 88 SER A C 1
ATOM 693 O O . SER A 1 88 ? -9.407 -13.056 6.909 1.00 59.06 88 SER A O 1
ATOM 695 N N . SER A 1 89 ? -8.936 -11.096 5.927 1.00 57.38 89 SER A N 1
ATOM 696 C CA . SER A 1 89 ? -7.630 -10.906 6.561 1.00 57.38 89 SER A CA 1
ATOM 697 C C . SER A 1 89 ? -7.715 -10.172 7.900 1.00 57.38 89 SER A C 1
ATOM 699 O O . SER A 1 89 ? -6.839 -10.352 8.747 1.00 57.38 89 SER A O 1
ATOM 701 N N . MET A 1 90 ? -8.795 -9.412 8.109 1.00 59.94 90 MET A N 1
ATOM 702 C CA . MET A 1 90 ? -9.110 -8.721 9.363 1.00 59.94 90 MET A CA 1
ATOM 703 C C . MET A 1 90 ? -9.873 -9.627 10.344 1.00 59.94 90 MET A C 1
ATOM 705 O O . MET A 1 90 ? -9.653 -9.543 11.545 1.00 59.94 90 MET A O 1
ATOM 709 N N . GLU A 1 91 ? -10.717 -10.546 9.853 1.00 55.19 91 GLU A N 1
ATOM 710 C CA . GLU A 1 91 ? -11.484 -11.486 10.700 1.00 55.19 91 GLU A CA 1
ATOM 711 C C . GLU A 1 91 ? -10.640 -12.628 11.300 1.00 55.19 91 GLU A C 1
ATOM 713 O O . GLU A 1 91 ? -11.104 -13.350 12.179 1.00 55.19 91 GLU A O 1
ATOM 718 N N . ALA A 1 92 ? -9.405 -12.825 10.829 1.00 44.19 92 ALA A N 1
ATOM 719 C CA . ALA A 1 92 ? -8.540 -13.921 11.270 1.00 44.19 92 ALA A CA 1
ATOM 720 C C . ALA A 1 92 ? -7.703 -13.608 12.533 1.00 44.19 92 ALA A C 1
ATOM 722 O O . ALA A 1 92 ? -6.844 -14.420 12.893 1.00 44.19 92 ALA A O 1
ATOM 723 N N . ALA A 1 93 ? -7.875 -12.438 13.159 1.00 41.28 93 ALA A N 1
ATOM 724 C CA . ALA A 1 93 ? -7.167 -11.992 14.369 1.00 41.28 93 ALA A CA 1
ATOM 725 C C . ALA A 1 93 ? -8.003 -12.227 15.638 1.00 41.28 93 ALA A C 1
ATOM 727 O O . ALA A 1 93 ? -7.386 -12.599 16.662 1.00 41.28 93 ALA A O 1
#

pLDDT: mean 77.2, std 12.85, range [41.28, 89.69]

Foldseek 3Di:
DQKKKWFAAPPDRDIDIDRDLVRVLCCCQPVVDAGPWIWIDPDPPDIDTCQQVSLVVNLVVCVVVVHDDDPSSQVNNCNRVHPVVSVVSNVVD

Organism: NCBI:txid883079